Protein AF-A0A9P3KJQ7-F1 (afdb_monomer_lite)

Sequence (136 aa):
MDLDAVVGLEEQLLAQGHAEGYQDGLRLGRQEGRETGLEHGFMIGDELGFMWGCAVAWQQVIQAATSSRFSPRASKAVLQLQQLISDFPIANPEDERFDSLLSHIRARFRLTCSLMSQPHLALHSHPAQQSSSLEF

pLDDT: mean 88.14, std 15.08, range [36.81, 98.31]

Radius of gyration: 25.98 Å; chains: 1; bounding box: 59×22×81 Å

Foldseek 3Di:
DDVVCVVCPVVVVVVVVVVVVVVVCVVVVVVVVVVVVVVVLVQLVQLLVLLLVVLVVVQVVVVPDPDPPADPVLNVLSVVLNVLSVPQPSVCPVPPCNVVSSVVSLVSSCVSCVRVVNNVSSVVSGCVVVCVVDDD

Secondary structure (DSSP, 8-state):
--GGGTTTHHHHHHHHHHHHHHHHHHHHHHHHHHHHHHHHHHHHHHHHHHHHHHHHHHHHHHHH-SSS-S-HHHHHHHHHHHHHHHT--TT-TT-TTHHHHHHHHHHHHHHHHHHTT-TTHHHHT-GGGTGGG---

Structure (mmCIF, N/CA/C/O backbone):
data_AF-A0A9P3KJQ7-F1
#
_entry.id   AF-A0A9P3KJQ7-F1
#
loop_
_atom_site.group_PDB
_atom_site.id
_atom_site.type_symbol
_atom_site.label_atom_id
_atom_site.label_alt_id
_atom_site.label_comp_id
_atom_site.label_asym_id
_atom_site.label_entity_id
_atom_site.label_seq_id
_atom_site.pdbx_PDB_ins_code
_atom_site.Cartn_x
_atom_site.Cartn_y
_atom_site.Cartn_z
_atom_site.occupancy
_atom_site.B_iso_or_equiv
_atom_site.auth_seq_id
_atom_site.auth_comp_id
_atom_site.auth_asym_id
_atom_site.auth_atom_id
_atom_site.pdbx_PDB_model_num
ATOM 1 N N . MET A 1 1 ? 42.085 0.256 -51.249 1.00 55.41 1 MET A N 1
ATOM 2 C CA . MET A 1 1 ? 41.198 0.828 -50.221 1.00 55.41 1 MET A CA 1
ATOM 3 C C . MET A 1 1 ? 40.226 1.697 -50.982 1.00 55.41 1 MET A C 1
ATOM 5 O O . MET A 1 1 ? 40.681 2.620 -51.643 1.00 55.41 1 MET A O 1
ATOM 9 N N . ASP A 1 2 ? 38.967 1.281 -51.044 1.00 66.00 2 ASP A N 1
ATOM 10 C CA . ASP A 1 2 ? 37.949 1.947 -51.852 1.00 66.00 2 ASP A CA 1
ATOM 11 C C . ASP A 1 2 ? 37.426 3.161 -51.075 1.00 66.00 2 ASP A C 1
ATOM 13 O O . ASP A 1 2 ? 36.890 3.007 -49.978 1.00 66.00 2 ASP A O 1
ATOM 17 N N . LEU A 1 3 ? 37.697 4.368 -51.576 1.00 65.88 3 LEU A N 1
ATOM 18 C CA . LEU A 1 3 ? 37.368 5.620 -50.887 1.00 65.88 3 LEU A CA 1
ATOM 19 C C . LEU A 1 3 ? 35.848 5.863 -50.879 1.00 65.88 3 LEU A 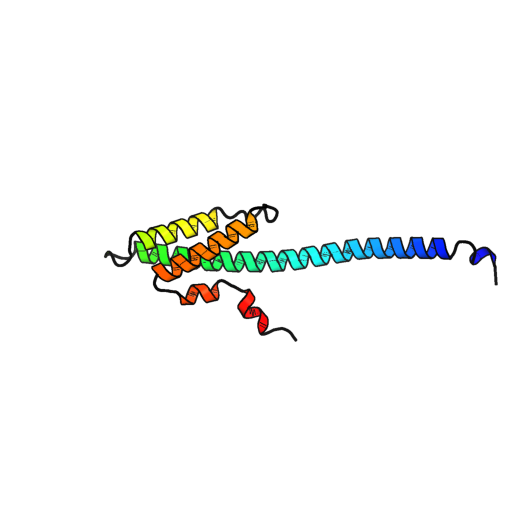C 1
ATOM 21 O O . LEU A 1 3 ? 35.337 6.531 -49.981 1.00 65.88 3 LEU A O 1
ATOM 25 N N . ASP A 1 4 ? 35.134 5.243 -51.820 1.00 65.25 4 ASP A N 1
ATOM 26 C CA . ASP A 1 4 ? 33.679 5.312 -51.952 1.00 65.25 4 ASP A CA 1
ATOM 27 C C . ASP A 1 4 ? 32.955 4.621 -50.783 1.00 65.25 4 ASP A C 1
ATOM 29 O O . ASP A 1 4 ? 31.859 5.030 -50.411 1.00 65.25 4 ASP A O 1
ATOM 33 N N . ALA A 1 5 ? 33.592 3.643 -50.126 1.00 67.06 5 ALA A N 1
ATOM 34 C CA . ALA A 1 5 ? 33.051 2.975 -48.937 1.00 67.06 5 ALA A CA 1
ATOM 35 C C . ALA A 1 5 ? 33.114 3.836 -47.657 1.00 67.06 5 ALA A C 1
ATOM 37 O O . ALA A 1 5 ? 32.483 3.504 -46.656 1.00 67.06 5 ALA A O 1
ATOM 38 N N . VAL A 1 6 ? 33.892 4.924 -47.664 1.00 72.81 6 VAL A N 1
ATOM 39 C CA . VAL A 1 6 ? 33.999 5.868 -46.535 1.00 72.81 6 VAL A CA 1
ATOM 40 C C . VAL A 1 6 ? 32.926 6.958 -46.634 1.00 72.81 6 VAL A C 1
ATOM 42 O O . VAL A 1 6 ? 32.518 7.531 -45.623 1.00 72.81 6 VAL A O 1
ATOM 45 N N . VAL A 1 7 ? 32.424 7.225 -47.843 1.00 80.12 7 VAL A N 1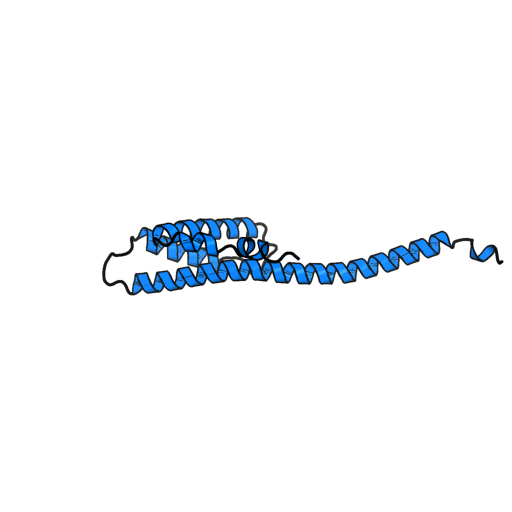
ATOM 46 C CA . VAL A 1 7 ? 31.372 8.215 -48.081 1.00 80.12 7 VAL A CA 1
ATOM 47 C C . VAL A 1 7 ? 30.048 7.690 -47.521 1.00 80.12 7 VAL A C 1
ATOM 49 O O . VAL A 1 7 ? 29.518 6.682 -47.973 1.00 80.12 7 VAL A O 1
ATOM 52 N N . GLY A 1 8 ? 29.508 8.378 -46.514 1.00 81.06 8 GLY A N 1
ATOM 53 C CA . GLY A 1 8 ? 28.249 8.000 -45.860 1.00 81.06 8 GLY A CA 1
ATOM 54 C C . GLY A 1 8 ? 28.383 6.942 -44.760 1.00 81.06 8 GLY A C 1
ATOM 55 O O . GLY A 1 8 ? 27.374 6.574 -44.162 1.00 81.06 8 GLY A O 1
ATOM 56 N N . LEU A 1 9 ? 29.602 6.489 -44.444 1.00 89.06 9 LEU A N 1
ATOM 57 C CA . LEU A 1 9 ? 29.840 5.527 -43.363 1.00 89.06 9 LEU A CA 1
ATOM 58 C C . LEU A 1 9 ? 29.379 6.067 -41.998 1.00 89.06 9 LEU A C 1
ATOM 60 O O . LEU A 1 9 ? 28.794 5.331 -41.213 1.00 89.06 9 LEU A O 1
ATOM 64 N N . GLU A 1 10 ? 29.600 7.354 -41.723 1.00 89.56 10 GLU A N 1
ATOM 65 C CA . GLU A 1 10 ? 29.144 8.001 -40.484 1.00 89.56 10 GLU A CA 1
ATOM 66 C C . GLU A 1 10 ? 27.616 7.953 -40.343 1.00 89.56 10 GLU A C 1
ATOM 68 O O . GLU A 1 10 ? 27.108 7.509 -39.318 1.00 89.56 10 GLU A O 1
ATOM 73 N N . GLU A 1 11 ? 26.883 8.335 -41.391 1.00 92.06 11 GLU A N 1
ATOM 74 C CA . GLU A 1 11 ? 25.415 8.309 -41.410 1.00 92.06 11 GLU A CA 1
ATOM 75 C C . GLU A 1 11 ? 24.878 6.883 -41.200 1.00 92.06 11 GLU A C 1
ATOM 77 O O . GLU A 1 11 ? 23.935 6.674 -40.437 1.00 92.06 11 GLU A O 1
ATOM 82 N N . GLN A 1 12 ? 25.517 5.885 -41.821 1.00 90.56 12 GLN A N 1
ATOM 83 C CA . GLN A 1 12 ? 25.163 4.474 -41.650 1.00 90.56 12 GLN A CA 1
ATOM 84 C C . GLN A 1 12 ? 25.390 3.994 -40.214 1.00 90.56 12 GLN A C 1
ATOM 86 O O . GLN A 1 12 ? 24.505 3.363 -39.639 1.00 90.56 12 GLN A O 1
ATOM 91 N N . LEU A 1 13 ? 26.543 4.313 -39.620 1.00 93.88 13 LEU A N 1
ATOM 92 C CA . LEU A 1 13 ? 26.864 3.931 -38.244 1.00 93.88 13 LEU A C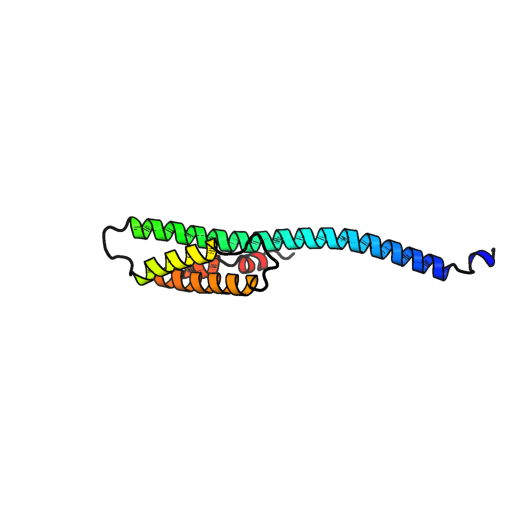A 1
ATOM 93 C C . LEU A 1 13 ? 25.962 4.642 -37.229 1.00 93.88 13 LEU A C 1
ATOM 95 O O . LEU A 1 13 ? 25.543 4.022 -36.254 1.00 93.88 13 LEU A O 1
ATOM 99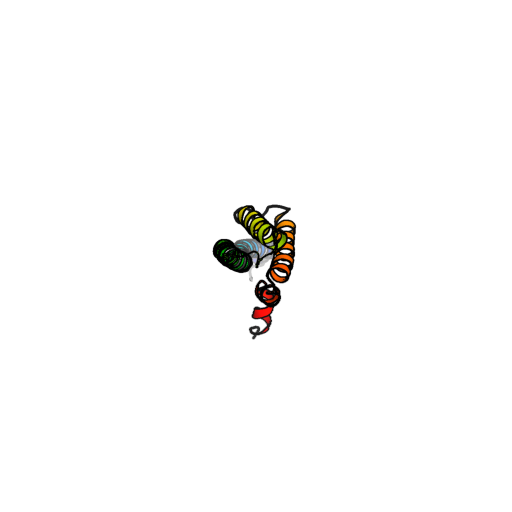 N N . LEU A 1 14 ? 25.612 5.909 -37.463 1.00 95.56 14 LEU A N 1
ATOM 100 C CA . LEU A 1 14 ? 24.656 6.646 -36.634 1.00 95.56 14 LEU A CA 1
ATOM 101 C C . LEU A 1 14 ? 23.256 6.033 -36.715 1.00 95.56 14 LEU A C 1
ATOM 103 O O . LEU A 1 14 ? 22.628 5.796 -35.682 1.00 95.56 14 LEU A O 1
ATOM 107 N N . ALA A 1 15 ? 22.775 5.738 -37.925 1.00 95.81 15 ALA A N 1
ATOM 108 C CA . ALA A 1 15 ? 21.482 5.091 -38.121 1.00 95.81 15 ALA A CA 1
ATOM 109 C C . ALA A 1 15 ? 21.445 3.699 -37.472 1.00 95.81 15 ALA A C 1
ATOM 111 O O . ALA A 1 15 ? 20.462 3.354 -36.812 1.00 95.81 15 ALA A O 1
ATOM 112 N N . GLN A 1 16 ? 22.527 2.927 -37.611 1.00 96.19 16 GLN A N 1
ATOM 113 C CA . GLN A 1 16 ? 22.676 1.618 -36.984 1.00 96.19 16 GLN A CA 1
ATOM 114 C C . GLN A 1 16 ? 22.671 1.728 -35.455 1.00 96.19 16 GLN A C 1
ATOM 116 O O . GLN A 1 16 ? 21.845 1.088 -34.809 1.00 96.19 16 GLN A O 1
ATOM 121 N N . GLY A 1 17 ? 23.521 2.578 -34.876 1.00 97.56 17 GLY A N 1
ATOM 122 C CA . GLY A 1 17 ? 23.601 2.759 -33.426 1.00 97.56 17 GLY A CA 1
ATOM 123 C C . GLY A 1 17 ? 22.293 3.275 -32.821 1.00 97.56 17 GLY A C 1
ATOM 124 O O . GLY A 1 17 ? 21.888 2.829 -31.749 1.00 97.56 17 GLY A O 1
ATOM 125 N N . HIS A 1 18 ? 21.577 4.158 -33.524 1.00 97.56 18 HIS A N 1
ATOM 126 C CA . HIS A 1 18 ? 20.247 4.601 -33.104 1.00 97.56 18 HIS A CA 1
ATOM 127 C C . HIS A 1 18 ? 19.224 3.456 -33.137 1.00 97.56 18 HIS A C 1
ATOM 129 O O . HIS A 1 18 ? 18.451 3.296 -32.193 1.00 97.56 18 HIS A O 1
ATOM 135 N N . ALA A 1 19 ? 19.206 2.652 -34.206 1.00 97.88 19 ALA A N 1
ATOM 136 C CA . ALA A 1 19 ? 18.295 1.516 -34.319 1.00 97.88 19 ALA A CA 1
ATOM 137 C C . ALA A 1 19 ? 18.562 0.457 -33.236 1.00 97.88 19 ALA A C 1
ATOM 139 O O . ALA A 1 19 ? 17.616 -0.017 -32.605 1.00 97.88 19 ALA A O 1
ATOM 140 N N . GLU A 1 20 ? 19.834 0.137 -32.985 1.00 97.56 20 GLU A N 1
ATOM 141 C CA . GLU A 1 20 ? 20.267 -0.771 -31.917 1.00 97.56 20 GLU A CA 1
ATOM 142 C C . GLU A 1 20 ? 19.861 -0.231 -30.542 1.00 97.56 20 GLU A C 1
ATOM 144 O O . GLU A 1 20 ? 19.136 -0.900 -29.805 1.00 97.56 20 GLU A O 1
ATOM 149 N N . GLY A 1 21 ? 20.221 1.018 -30.232 1.00 98.06 21 GLY A N 1
ATOM 150 C CA . GLY A 1 21 ? 19.888 1.653 -28.957 1.00 98.06 21 GLY A CA 1
ATOM 151 C C . GLY A 1 21 ? 18.380 1.754 -28.706 1.00 98.06 21 GLY A C 1
ATOM 152 O O . GLY A 1 21 ? 17.925 1.539 -27.584 1.00 98.06 21 GLY A O 1
ATOM 153 N N . TYR A 1 22 ? 17.579 2.015 -29.744 1.00 97.81 22 TYR A N 1
ATOM 154 C CA . TYR A 1 22 ? 16.120 2.028 -29.636 1.00 97.81 22 TYR A CA 1
ATOM 155 C C . TYR A 1 22 ? 15.553 0.637 -29.316 1.00 97.81 22 TYR A C 1
ATOM 157 O O . TYR A 1 22 ? 14.700 0.500 -28.434 1.00 97.81 22 TYR A O 1
ATOM 165 N N . GLN A 1 23 ? 16.029 -0.407 -30.004 1.00 97.88 23 GLN A N 1
ATOM 166 C CA . GLN A 1 23 ? 15.584 -1.778 -29.748 1.00 97.88 23 GLN A CA 1
ATOM 167 C C . GLN A 1 23 ? 15.985 -2.260 -28.353 1.00 97.88 23 GLN A C 1
ATOM 169 O O . GLN A 1 23 ? 15.155 -2.847 -27.649 1.00 97.88 23 GLN A O 1
ATOM 174 N N . ASP A 1 24 ? 17.215 -1.975 -27.929 1.00 97.88 24 ASP A N 1
ATOM 175 C CA . ASP A 1 24 ? 17.681 -2.314 -26.589 1.00 97.88 24 ASP A CA 1
ATOM 176 C C . ASP A 1 24 ? 16.927 -1.539 -25.512 1.00 97.88 24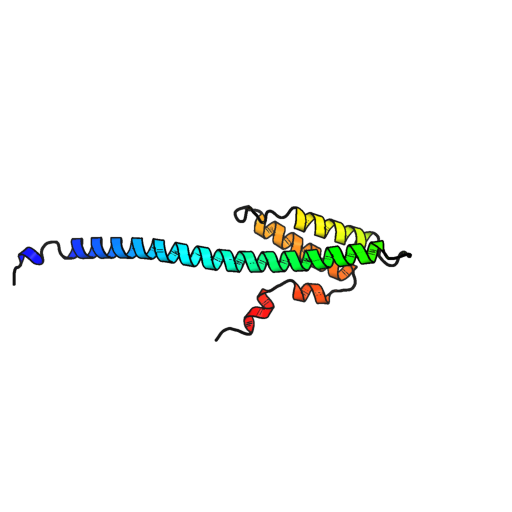 ASP A C 1
ATOM 178 O O . ASP A 1 24 ? 16.469 -2.150 -24.547 1.00 97.88 24 ASP A O 1
ATOM 182 N N . GLY A 1 25 ? 16.692 -0.239 -25.704 1.00 97.88 25 GLY A N 1
ATOM 183 C CA . GLY A 1 25 ? 15.898 0.576 -24.784 1.00 97.88 25 GLY A CA 1
ATOM 184 C C . GLY A 1 25 ? 14.475 0.041 -24.603 1.00 97.88 25 GLY A C 1
ATOM 185 O O . GLY A 1 25 ? 13.995 -0.081 -23.477 1.00 97.88 25 GLY A O 1
ATOM 186 N N . LEU A 1 26 ? 13.808 -0.377 -25.686 1.00 97.56 26 LEU A N 1
ATOM 187 C CA . LEU A 1 26 ? 12.484 -1.008 -25.604 1.00 97.56 26 LEU A CA 1
ATOM 188 C C . LEU A 1 26 ? 12.505 -2.364 -24.891 1.00 97.56 26 LEU A C 1
ATOM 190 O O . LEU A 1 26 ? 11.522 -2.754 -24.252 1.00 97.56 26 LEU A O 1
ATOM 194 N N . ARG A 1 27 ? 13.574 -3.142 -25.059 1.00 96.94 27 ARG A N 1
ATOM 195 C CA . ARG A 1 27 ? 13.711 -4.451 -24.416 1.00 96.94 27 ARG A CA 1
ATOM 196 C C . ARG A 1 27 ? 13.977 -4.288 -22.921 1.00 96.94 27 ARG A C 1
ATOM 198 O O . ARG A 1 27 ? 13.229 -4.853 -22.127 1.00 96.94 27 ARG A O 1
ATOM 205 N N . LEU A 1 28 ? 14.993 -3.507 -22.565 1.00 96.88 28 LEU A N 1
ATOM 206 C CA . LEU A 1 28 ? 15.407 -3.269 -21.184 1.00 96.88 28 LEU A CA 1
ATOM 207 C C . LEU A 1 28 ? 14.330 -2.521 -20.404 1.00 96.88 28 LEU A C 1
ATOM 209 O O . LEU A 1 28 ? 13.909 -3.008 -19.363 1.00 96.88 28 LEU A O 1
ATOM 213 N N . GLY A 1 29 ? 13.764 -1.445 -20.958 1.00 97.38 29 GLY A N 1
ATOM 214 C CA . GLY A 1 29 ? 12.725 -0.674 -20.271 1.00 97.38 29 GLY A CA 1
ATOM 215 C C . GLY A 1 29 ? 11.472 -1.495 -19.945 1.00 97.38 29 GLY A C 1
ATOM 216 O O . GLY A 1 29 ? 10.865 -1.315 -18.892 1.00 97.38 29 GLY A O 1
ATOM 217 N N . ARG A 1 30 ? 11.095 -2.459 -20.801 1.00 96.62 30 ARG A N 1
ATOM 218 C CA . ARG A 1 30 ? 9.994 -3.393 -20.492 1.00 96.62 30 ARG A CA 1
ATOM 219 C C . ARG A 1 30 ? 10.347 -4.374 -19.382 1.00 96.62 30 ARG A C 1
ATOM 221 O O . ARG A 1 30 ? 9.471 -4.720 -18.592 1.00 96.62 30 ARG A O 1
ATOM 228 N N . GLN A 1 31 ? 11.583 -4.861 -19.359 1.00 96.75 31 GLN A N 1
ATOM 229 C CA . GLN A 1 31 ? 12.043 -5.775 -18.321 1.00 96.75 31 GLN A CA 1
ATOM 230 C C . GLN A 1 31 ? 12.108 -5.055 -16.971 1.00 96.75 31 GLN A C 1
ATOM 232 O O . GLN A 1 31 ? 11.452 -5.491 -16.029 1.00 96.75 31 GLN A O 1
ATOM 237 N N . GLU A 1 32 ? 12.805 -3.923 -16.916 1.00 96.06 32 GLU A N 1
ATOM 238 C CA . GLU A 1 32 ? 12.962 -3.105 -15.711 1.00 96.06 32 GLU A CA 1
ATOM 239 C C . GLU A 1 32 ? 11.603 -2.651 -15.175 1.00 96.06 32 GLU A C 1
ATOM 241 O O . GLU A 1 32 ? 11.286 -2.888 -14.014 1.00 96.06 32 GLU A O 1
ATOM 246 N N . GLY A 1 33 ? 10.733 -2.107 -16.035 1.00 94.88 33 GLY A N 1
ATOM 247 C CA . GLY A 1 33 ? 9.396 -1.679 -15.621 1.00 94.88 33 GLY A CA 1
ATOM 248 C C . GLY A 1 33 ? 8.553 -2.818 -15.037 1.00 94.88 33 GLY A C 1
ATOM 249 O O . GLY A 1 33 ? 7.807 -2.612 -14.078 1.00 94.88 33 GLY A O 1
ATOM 250 N N . ARG A 1 34 ? 8.695 -4.043 -15.563 1.00 95.50 34 ARG A N 1
ATOM 251 C CA . ARG A 1 34 ? 8.023 -5.226 -15.012 1.00 95.50 34 ARG A CA 1
ATOM 252 C C . ARG A 1 34 ? 8.603 -5.627 -13.658 1.00 95.50 34 ARG A C 1
ATOM 254 O O . ARG A 1 34 ? 7.831 -5.926 -12.752 1.00 95.50 34 ARG A O 1
ATOM 261 N N . GLU A 1 35 ? 9.924 -5.686 -13.537 1.00 95.75 35 GLU A N 1
ATOM 262 C CA . GLU A 1 35 ? 10.612 -6.078 -12.302 1.00 95.75 35 GLU A CA 1
ATOM 263 C C . GLU A 1 35 ? 10.311 -5.084 -11.176 1.00 95.75 35 GLU A C 1
ATOM 265 O O . GLU A 1 35 ? 9.789 -5.483 -10.134 1.00 95.75 35 GLU A O 1
ATOM 270 N N . THR A 1 36 ? 10.496 -3.786 -11.430 1.00 93.06 36 THR A N 1
ATOM 271 C CA . THR A 1 36 ? 10.172 -2.718 -10.476 1.00 93.06 36 THR A CA 1
ATOM 272 C C . THR A 1 36 ? 8.689 -2.714 -10.110 1.00 93.06 36 THR A C 1
ATOM 274 O O . THR A 1 36 ? 8.344 -2.581 -8.938 1.00 93.06 36 THR A O 1
ATOM 277 N N . GLY A 1 37 ? 7.790 -2.896 -11.084 1.00 92.56 37 GLY A N 1
ATOM 278 C CA . GLY A 1 37 ? 6.352 -2.956 -10.822 1.00 92.56 37 GLY A CA 1
ATOM 279 C C . GLY A 1 37 ? 5.952 -4.138 -9.932 1.00 92.56 37 GLY A C 1
ATOM 280 O O . GLY A 1 37 ? 5.120 -3.980 -9.038 1.00 92.56 37 GLY A O 1
ATOM 281 N N . LEU A 1 38 ? 6.561 -5.311 -10.138 1.00 93.75 38 LEU A N 1
ATOM 282 C CA . LEU A 1 38 ? 6.330 -6.495 -9.304 1.00 93.75 38 LEU A CA 1
ATOM 283 C C . LEU A 1 38 ? 6.842 -6.294 -7.878 1.00 93.75 38 LEU A C 1
ATOM 285 O O . LEU A 1 38 ? 6.117 -6.588 -6.928 1.00 93.75 38 LEU A O 1
ATOM 289 N N . GLU A 1 39 ? 8.062 -5.783 -7.728 1.00 92.94 39 GLU A N 1
ATOM 290 C CA . GLU A 1 39 ? 8.659 -5.513 -6.421 1.00 92.94 39 GLU A CA 1
ATOM 291 C C . GLU A 1 39 ? 7.832 -4.487 -5.639 1.00 92.94 39 GLU A C 1
ATOM 293 O O . GLU A 1 39 ? 7.427 -4.736 -4.501 1.00 92.94 39 GLU A O 1
ATOM 298 N N . HIS A 1 40 ? 7.496 -3.362 -6.274 1.00 90.12 40 HIS A N 1
ATOM 299 C CA . HIS A 1 40 ? 6.720 -2.304 -5.637 1.00 90.12 40 HIS A CA 1
ATOM 300 C C . HIS A 1 40 ? 5.303 -2.760 -5.280 1.00 90.12 40 HIS A C 1
ATOM 302 O O . HIS A 1 40 ? 4.828 -2.521 -4.166 1.00 90.12 40 HIS A O 1
ATOM 308 N N . GLY A 1 41 ? 4.651 -3.486 -6.192 1.00 92.44 41 GLY A N 1
ATOM 309 C CA . GLY A 1 41 ? 3.341 -4.080 -5.949 1.00 92.44 41 GLY A CA 1
ATOM 310 C C . GLY A 1 41 ? 3.353 -5.067 -4.780 1.00 92.44 41 GLY A C 1
ATOM 311 O O . GLY A 1 41 ? 2.450 -5.026 -3.943 1.00 92.44 41 GLY A O 1
ATOM 312 N N . PHE A 1 42 ? 4.387 -5.910 -4.673 1.00 92.75 42 PHE A N 1
ATOM 313 C CA . PHE A 1 42 ? 4.541 -6.832 -3.549 1.00 92.75 42 PHE A CA 1
ATOM 314 C C . PHE A 1 42 ? 4.718 -6.088 -2.223 1.00 92.75 42 PHE A C 1
ATOM 316 O O . PHE A 1 42 ? 4.008 -6.398 -1.272 1.00 92.75 42 PHE A O 1
ATOM 323 N N . MET A 1 43 ? 5.593 -5.079 -2.161 1.00 91.62 43 MET A N 1
ATOM 324 C CA . MET A 1 43 ? 5.814 -4.301 -0.934 1.00 91.62 43 MET A CA 1
ATOM 325 C C . MET A 1 43 ? 4.525 -3.661 -0.405 1.00 91.62 43 MET A C 1
ATOM 327 O O . MET A 1 43 ? 4.247 -3.721 0.793 1.00 91.62 43 MET A O 1
ATOM 331 N N . ILE A 1 44 ? 3.723 -3.062 -1.290 1.00 92.44 44 ILE A N 1
ATOM 332 C CA . ILE A 1 44 ? 2.447 -2.446 -0.905 1.00 92.44 44 ILE A CA 1
ATOM 333 C C . ILE A 1 44 ? 1.432 -3.518 -0.498 1.00 92.44 44 ILE A C 1
ATOM 335 O O . ILE A 1 44 ? 0.726 -3.354 0.497 1.00 92.44 44 ILE A O 1
ATOM 339 N N . GLY A 1 45 ? 1.355 -4.615 -1.254 1.00 94.06 45 GLY A N 1
ATOM 340 C CA . GLY A 1 45 ? 0.454 -5.728 -0.962 1.00 94.06 45 GLY A CA 1
ATOM 341 C C . GLY A 1 45 ? 0.742 -6.386 0.389 1.00 94.06 45 GLY A C 1
ATOM 342 O O . GLY A 1 45 ? -0.193 -6.641 1.146 1.00 94.06 45 GLY A O 1
ATOM 343 N N . ASP A 1 46 ? 2.015 -6.608 0.710 1.00 93.56 46 ASP A N 1
ATOM 344 C CA . ASP A 1 46 ? 2.471 -7.149 1.994 1.00 93.56 46 ASP A CA 1
ATOM 345 C C . ASP A 1 46 ? 2.099 -6.219 3.158 1.00 93.56 46 ASP A C 1
ATOM 347 O O . ASP A 1 46 ? 1.448 -6.643 4.116 1.00 93.56 46 ASP A O 1
ATOM 351 N N . GLU A 1 47 ? 2.392 -4.920 3.029 1.00 94.31 47 GLU A N 1
ATOM 352 C CA . GLU A 1 47 ? 2.029 -3.909 4.027 1.00 94.31 47 GLU A CA 1
ATOM 353 C C . GLU A 1 47 ? 0.508 -3.866 4.274 1.00 94.31 47 GLU A C 1
ATOM 355 O O . GLU A 1 47 ? 0.051 -3.940 5.422 1.00 94.31 47 GLU A O 1
ATOM 360 N N . LEU A 1 48 ? -0.300 -3.780 3.211 1.00 95.50 48 LEU A N 1
ATOM 361 C CA . LEU A 1 48 ? -1.764 -3.761 3.315 1.00 95.50 48 LEU A CA 1
ATOM 362 C C . LEU A 1 48 ? -2.310 -5.070 3.900 1.00 95.50 48 LEU A C 1
ATOM 364 O O . LEU A 1 48 ? -3.202 -5.034 4.754 1.00 95.50 48 LEU A O 1
ATOM 368 N N . GLY A 1 49 ? -1.761 -6.211 3.481 1.00 95.81 49 GLY A N 1
ATOM 369 C CA . GLY A 1 49 ? -2.140 -7.537 3.960 1.00 95.81 49 GLY A CA 1
ATOM 370 C C . GLY A 1 49 ? -1.864 -7.722 5.451 1.00 95.81 49 GLY A C 1
ATOM 371 O O . GLY A 1 49 ? -2.738 -8.193 6.186 1.00 95.81 49 GLY A O 1
ATOM 372 N N . PHE A 1 50 ? -0.700 -7.277 5.928 1.00 96.31 50 PHE A N 1
ATOM 373 C CA . PHE A 1 50 ? -0.355 -7.281 7.349 1.00 96.31 50 PHE A CA 1
ATOM 374 C C . PHE A 1 50 ? -1.349 -6.453 8.174 1.00 96.31 50 PHE A C 1
ATOM 376 O O . PHE A 1 50 ? -1.939 -6.952 9.139 1.00 96.31 50 PHE A O 1
ATOM 383 N N . MET A 1 51 ? -1.598 -5.201 7.768 1.00 97.06 51 MET A N 1
ATOM 384 C CA . MET A 1 51 ? -2.529 -4.314 8.474 1.00 97.06 51 MET A CA 1
ATOM 385 C C . MET A 1 51 ? -3.961 -4.865 8.477 1.00 97.06 51 MET A C 1
ATOM 387 O O . MET A 1 51 ? -4.648 -4.788 9.501 1.00 97.06 51 MET A O 1
ATOM 391 N N . TRP A 1 52 ? -4.403 -5.453 7.360 1.00 97.44 52 TRP A N 1
ATOM 392 C CA . TRP A 1 52 ? -5.699 -6.121 7.258 1.00 97.44 52 TRP A CA 1
ATOM 393 C C . TRP A 1 52 ? -5.802 -7.305 8.221 1.00 97.44 52 TRP A C 1
ATOM 395 O O . TRP A 1 52 ? -6.774 -7.405 8.973 1.00 97.44 52 TRP A O 1
ATOM 405 N N . GLY A 1 53 ? -4.783 -8.168 8.254 1.00 97.31 53 GLY A N 1
ATOM 406 C CA . GLY A 1 53 ? -4.717 -9.313 9.160 1.00 97.31 53 GLY A CA 1
ATOM 407 C C . GLY A 1 53 ? -4.826 -8.899 10.629 1.00 97.31 53 GLY A C 1
ATOM 408 O O . GLY A 1 53 ? -5.634 -9.463 11.372 1.00 97.31 53 GLY A O 1
ATOM 409 N N . CYS A 1 54 ? -4.095 -7.855 11.038 1.00 97.31 54 CYS A N 1
ATOM 410 C CA . CYS A 1 54 ? -4.225 -7.277 12.376 1.00 97.31 54 CYS A CA 1
ATOM 411 C C . CYS A 1 54 ? -5.647 -6.771 12.648 1.00 97.31 54 CYS A C 1
ATOM 413 O O . CYS A 1 54 ? -6.214 -7.067 13.700 1.00 97.31 54 CYS A O 1
ATOM 415 N N . ALA A 1 55 ? -6.238 -6.031 11.706 1.00 97.75 55 ALA A N 1
ATOM 416 C CA . ALA A 1 55 ? -7.574 -5.472 11.867 1.00 97.75 55 ALA A CA 1
ATOM 417 C C . ALA A 1 55 ? -8.646 -6.563 12.025 1.00 97.75 55 ALA A C 1
ATOM 419 O O . ALA A 1 55 ? -9.485 -6.471 12.921 1.00 97.75 55 ALA A O 1
ATOM 420 N N . VAL A 1 56 ? -8.575 -7.627 11.218 1.00 97.88 56 VAL A N 1
ATOM 421 C CA . VAL A 1 56 ? -9.452 -8.803 11.337 1.00 97.88 56 VAL A CA 1
ATOM 422 C C . VAL A 1 56 ? -9.268 -9.481 12.695 1.00 97.88 56 VAL A C 1
ATOM 424 O O . VAL A 1 56 ? -10.252 -9.719 13.393 1.00 97.88 56 VAL A O 1
ATOM 427 N N . ALA A 1 57 ? -8.028 -9.744 13.118 1.00 96.75 57 ALA A N 1
ATOM 428 C CA . ALA A 1 57 ? -7.760 -10.371 14.412 1.00 96.75 57 ALA A CA 1
ATOM 429 C C . ALA A 1 57 ? -8.317 -9.540 15.582 1.00 96.75 57 ALA A C 1
ATOM 431 O O . ALA A 1 57 ? -8.991 -10.072 16.466 1.00 96.75 57 ALA A O 1
ATOM 432 N N . TRP A 1 58 ? -8.101 -8.222 15.570 1.00 96.56 58 TRP A N 1
ATOM 433 C CA . TRP A 1 58 ? -8.646 -7.318 16.581 1.00 96.56 58 TRP A CA 1
ATOM 434 C C . TRP A 1 58 ? -10.169 -7.287 16.584 1.00 96.56 58 TRP A C 1
ATOM 436 O O . TRP A 1 58 ? -10.762 -7.301 17.661 1.00 96.56 58 TRP A O 1
ATOM 446 N N . GLN A 1 59 ? -10.808 -7.281 15.414 1.00 95.69 59 GLN A N 1
ATOM 447 C CA . GLN A 1 59 ? -12.264 -7.324 15.318 1.00 95.69 59 GLN A CA 1
ATOM 448 C C . GLN A 1 59 ? -12.828 -8.580 15.995 1.00 95.69 59 GLN A C 1
ATOM 450 O O . GLN A 1 59 ? -13.767 -8.467 16.782 1.00 95.69 59 GLN A O 1
ATOM 455 N N . GLN A 1 60 ? -12.217 -9.747 15.767 1.00 94.88 60 GLN A N 1
ATOM 456 C CA . GLN A 1 60 ? -12.643 -10.997 16.402 1.00 94.88 60 GLN A CA 1
ATOM 457 C C . GLN A 1 60 ? -12.463 -10.968 17.923 1.00 94.88 60 GLN A C 1
ATOM 459 O O . GLN A 1 60 ? -13.361 -11.359 18.667 1.00 94.88 60 GLN A O 1
ATOM 464 N N . VAL A 1 61 ? -11.333 -10.445 18.407 1.00 93.94 61 VAL A N 1
ATOM 465 C CA . VAL A 1 61 ? -11.079 -10.296 19.849 1.00 93.94 61 VAL A CA 1
ATOM 466 C C . VAL A 1 61 ? -12.081 -9.336 20.500 1.00 93.94 61 VAL A C 1
ATOM 468 O O . VAL A 1 61 ? -12.557 -9.601 21.603 1.00 93.94 61 VAL A O 1
ATOM 471 N N . ILE A 1 62 ? -12.429 -8.237 19.825 1.00 93.12 62 ILE A N 1
ATOM 472 C CA . ILE A 1 62 ? -13.434 -7.278 20.301 1.00 93.12 62 ILE A CA 1
ATOM 473 C C . ILE A 1 62 ? -14.817 -7.934 20.374 1.00 93.12 62 ILE A C 1
ATOM 475 O O . ILE A 1 62 ? -15.517 -7.746 21.364 1.00 93.12 62 ILE A O 1
ATOM 479 N N . GLN A 1 63 ? -15.205 -8.706 19.356 1.00 91.31 63 GLN A N 1
ATOM 480 C CA . GLN A 1 63 ? -16.502 -9.390 19.308 1.00 91.31 63 GLN A CA 1
ATOM 481 C C . GLN A 1 63 ? -16.621 -10.513 20.346 1.00 91.31 63 GLN A C 1
ATOM 483 O O . GLN A 1 63 ? -17.693 -10.708 20.914 1.00 91.31 63 GLN A O 1
ATOM 488 N N . ALA A 1 64 ? -15.529 -11.227 20.625 1.00 91.00 64 ALA A N 1
ATOM 489 C CA . ALA A 1 64 ? -15.497 -12.289 21.629 1.00 91.00 64 ALA A CA 1
ATOM 490 C C . ALA A 1 64 ? -15.454 -11.763 23.077 1.00 91.00 64 ALA A C 1
ATOM 492 O O . ALA A 1 64 ? -15.700 -12.519 24.020 1.00 91.00 64 ALA A O 1
ATOM 493 N N . ALA A 1 65 ? -15.124 -10.486 23.286 1.00 87.31 65 ALA A N 1
ATOM 494 C CA . ALA A 1 65 ? -15.015 -9.914 24.620 1.00 87.31 65 ALA A CA 1
ATOM 495 C C . ALA A 1 65 ? -16.401 -9.746 25.269 1.00 87.31 65 ALA A C 1
ATOM 497 O O . ALA A 1 65 ? -17.209 -8.919 24.861 1.00 87.31 65 ALA A O 1
ATOM 498 N N . THR A 1 66 ? -16.655 -10.488 26.349 1.00 69.69 66 THR A N 1
ATOM 499 C CA . THR A 1 66 ? -17.925 -10.468 27.104 1.00 69.69 66 THR A CA 1
ATOM 500 C C . THR A 1 66 ? -18.117 -9.212 27.972 1.00 69.69 66 THR A C 1
ATOM 502 O O . THR A 1 66 ? -19.159 -9.033 28.594 1.00 69.69 66 THR A O 1
ATOM 505 N N . SER A 1 67 ? -17.110 -8.342 28.070 1.00 67.88 67 SER A N 1
ATOM 506 C CA . SER A 1 67 ? -17.104 -7.137 28.915 1.00 67.88 67 SER A CA 1
ATOM 507 C C . SER A 1 67 ? -16.568 -5.939 28.128 1.00 67.88 67 SER A C 1
ATOM 509 O O . SER A 1 67 ? -15.904 -6.129 27.111 1.00 67.88 67 SER A O 1
ATOM 511 N N . SER A 1 68 ? -16.784 -4.707 28.612 1.00 72.56 68 SER A N 1
ATOM 512 C CA . SER A 1 68 ? -16.333 -3.448 27.981 1.00 72.56 68 SER A CA 1
ATOM 513 C C . SER A 1 68 ? -14.805 -3.235 28.031 1.00 72.56 68 SER A C 1
ATOM 515 O O . SER A 1 68 ? -14.319 -2.169 28.408 1.00 72.56 68 SER A O 1
ATOM 517 N N . ARG A 1 69 ? -14.027 -4.269 27.697 1.00 81.81 69 ARG A N 1
ATOM 518 C CA . ARG A 1 69 ? -12.561 -4.278 27.709 1.00 81.81 69 ARG A CA 1
ATOM 519 C C . ARG A 1 69 ? -11.975 -3.329 26.664 1.00 81.81 69 ARG A C 1
ATOM 521 O O . ARG A 1 69 ? -10.892 -2.793 26.871 1.00 81.81 69 ARG A O 1
ATOM 528 N N . PHE A 1 70 ? -12.694 -3.112 25.566 1.00 87.50 70 PHE A N 1
ATOM 529 C CA . PHE A 1 70 ? -12.297 -2.207 24.494 1.00 87.50 70 PHE A CA 1
ATOM 530 C C . PHE A 1 70 ? -13.222 -0.997 24.444 1.00 87.50 70 PHE A C 1
ATOM 532 O O . PHE A 1 70 ? -14.443 -1.116 24.560 1.00 87.50 70 PHE A O 1
ATOM 539 N N . SER A 1 71 ? -12.632 0.184 24.259 1.00 90.94 71 SER A N 1
ATOM 540 C CA . SER A 1 71 ? -13.414 1.411 24.117 1.00 90.94 71 SER A CA 1
ATOM 541 C C . SER A 1 71 ? -14.184 1.417 22.787 1.00 90.94 71 SER A C 1
ATOM 543 O O . SER A 1 71 ? -13.662 0.924 21.783 1.00 90.94 71 SER A O 1
ATOM 545 N N . PRO A 1 72 ? -15.360 2.073 22.707 1.00 92.31 72 PRO A N 1
ATOM 546 C CA . PRO A 1 72 ? -16.067 2.262 21.436 1.00 92.31 72 PRO A CA 1
ATOM 547 C C . PRO A 1 72 ? -15.199 2.934 20.362 1.00 92.31 72 PRO A C 1
ATOM 549 O O . PRO A 1 72 ? -15.346 2.675 19.168 1.00 92.31 72 PRO A O 1
ATOM 552 N N . ARG A 1 73 ? -14.253 3.782 20.791 1.00 94.38 73 ARG A N 1
ATOM 553 C CA . ARG A 1 73 ? -13.278 4.439 19.917 1.00 94.38 73 ARG A CA 1
ATOM 554 C C . ARG A 1 73 ? -12.311 3.442 19.276 1.00 94.38 73 ARG A C 1
ATOM 556 O O . ARG A 1 73 ? -12.027 3.589 18.092 1.00 94.38 73 ARG A O 1
ATOM 563 N N . ALA A 1 74 ? -11.827 2.453 20.029 1.00 94.00 74 ALA A N 1
ATOM 564 C CA . ALA A 1 74 ? -10.952 1.405 19.505 1.00 94.00 74 ALA A CA 1
ATOM 565 C C . ALA A 1 74 ? -11.693 0.543 18.474 1.00 94.00 74 ALA A C 1
ATOM 567 O O . ALA A 1 74 ? -11.219 0.398 17.350 1.00 94.00 74 ALA A O 1
ATOM 568 N N . SER A 1 75 ? -12.910 0.091 18.798 1.00 94.44 75 SER A N 1
ATOM 569 C CA . SER A 1 75 ? -13.740 -0.686 17.868 1.00 94.44 75 SER A CA 1
ATOM 570 C C . SER A 1 75 ? -14.035 0.077 16.578 1.00 94.44 75 SER A C 1
ATOM 572 O O . SER A 1 75 ? -13.892 -0.464 15.484 1.00 94.44 75 SER A O 1
ATOM 574 N N . LYS A 1 76 ? -14.375 1.368 16.683 1.00 96.62 76 LYS A N 1
ATOM 575 C CA . LYS A 1 76 ? -14.585 2.227 15.512 1.00 96.62 76 LYS A CA 1
ATOM 576 C C . LYS A 1 76 ? -13.312 2.396 14.679 1.00 96.62 76 LYS A C 1
ATOM 578 O O . LYS A 1 76 ? -13.398 2.396 13.456 1.00 96.62 76 LYS A O 1
ATOM 583 N N . ALA A 1 77 ? -12.148 2.543 15.314 1.00 97.31 77 ALA A N 1
ATOM 584 C CA . ALA A 1 77 ? -10.879 2.693 14.605 1.00 97.31 77 ALA A CA 1
ATOM 585 C C . ALA A 1 77 ? -10.525 1.444 13.781 1.00 97.31 77 ALA A C 1
ATOM 587 O O . ALA A 1 77 ? -10.125 1.592 12.629 1.00 97.31 77 ALA A O 1
ATOM 588 N N . VAL A 1 78 ? -10.754 0.242 14.327 1.00 97.94 78 VAL A N 1
ATOM 589 C CA . VAL A 1 78 ? -10.554 -1.033 13.612 1.00 97.94 78 VAL A CA 1
ATOM 590 C C . VAL A 1 78 ? -11.444 -1.120 12.369 1.00 97.94 78 VAL A C 1
ATOM 592 O O . VAL A 1 78 ? -10.940 -1.382 11.281 1.00 97.94 78 VAL A O 1
ATOM 595 N N . LEU A 1 79 ? -12.742 -0.824 12.498 1.00 97.69 79 LEU A N 1
ATOM 596 C CA . LEU A 1 79 ? -13.673 -0.857 11.360 1.00 97.69 79 LEU A CA 1
ATOM 597 C C . LEU A 1 79 ? -13.306 0.166 10.277 1.00 97.69 79 LEU A C 1
ATOM 599 O O . LEU A 1 79 ? -13.357 -0.135 9.089 1.00 97.69 79 LEU A O 1
ATOM 603 N N . GLN A 1 80 ? -12.901 1.374 10.679 1.00 98.06 80 GLN A N 1
ATOM 604 C CA . GLN A 1 80 ? -12.457 2.405 9.737 1.00 98.06 80 GLN A CA 1
ATOM 605 C C . GLN A 1 80 ? -11.176 2.007 9.005 1.00 98.06 80 GLN A C 1
ATOM 607 O O . GLN A 1 80 ? -11.036 2.311 7.826 1.00 98.06 80 GLN A O 1
ATOM 612 N N . LEU A 1 81 ? -10.241 1.343 9.687 1.00 98.31 81 LEU A N 1
ATOM 613 C CA . LEU A 1 81 ? -9.034 0.823 9.055 1.00 98.31 81 LEU A CA 1
ATOM 614 C C . LEU A 1 81 ? -9.371 -0.249 8.011 1.00 98.31 81 LEU A C 1
ATOM 616 O O . LEU A 1 81 ? -8.863 -0.170 6.898 1.00 98.31 81 LEU A O 1
ATOM 620 N N . GLN A 1 82 ? -10.246 -1.205 8.347 1.00 98.19 82 GLN A N 1
ATOM 621 C CA . GLN A 1 82 ? -10.713 -2.213 7.389 1.00 98.19 82 GLN A CA 1
ATOM 622 C C . GLN A 1 82 ? -11.351 -1.547 6.171 1.00 98.19 82 GLN A C 1
ATOM 624 O O . GLN A 1 82 ? -10.983 -1.855 5.046 1.00 98.19 82 GLN A O 1
ATOM 629 N N . GLN A 1 83 ? -12.242 -0.579 6.382 1.00 98.19 83 GLN A N 1
ATOM 630 C CA . GLN A 1 83 ? -12.869 0.132 5.274 1.00 98.19 83 GLN A CA 1
ATOM 631 C C . GLN A 1 83 ? -11.834 0.818 4.368 1.00 98.19 83 GLN A C 1
ATOM 633 O O . GLN A 1 83 ? -11.867 0.622 3.161 1.00 98.19 83 GLN A O 1
ATOM 638 N N . LEU A 1 84 ? -10.872 1.557 4.936 1.00 98.06 84 LEU A N 1
ATOM 639 C CA . LEU A 1 84 ? -9.845 2.234 4.135 1.00 98.06 84 LEU A CA 1
ATOM 640 C C . LEU A 1 84 ? -8.991 1.261 3.312 1.00 98.06 84 LEU A C 1
ATOM 642 O O . LEU A 1 84 ? -8.649 1.582 2.180 1.00 98.06 84 LEU A O 1
ATOM 646 N N . ILE A 1 85 ? -8.640 0.098 3.871 1.00 97.50 85 ILE A N 1
ATOM 647 C CA . ILE A 1 85 ? -7.873 -0.925 3.147 1.00 97.50 85 ILE A CA 1
ATOM 648 C C . ILE A 1 85 ? -8.738 -1.583 2.062 1.00 97.50 85 ILE A C 1
ATOM 650 O O . ILE A 1 85 ? -8.253 -1.806 0.959 1.00 97.50 85 ILE A O 1
ATOM 654 N N . SER A 1 86 ? -10.015 -1.861 2.344 1.00 96.81 86 SER A N 1
ATOM 655 C CA . SER A 1 86 ? -10.947 -2.451 1.372 1.00 96.81 86 SER A CA 1
ATOM 656 C C . SER A 1 86 ? -11.248 -1.521 0.196 1.00 96.81 86 SER A C 1
ATOM 658 O O . SER A 1 86 ? -11.454 -1.999 -0.915 1.00 96.81 86 SER A O 1
ATOM 660 N N . ASP A 1 87 ? -11.293 -0.213 0.444 1.00 96.00 87 ASP A N 1
ATOM 661 C CA . ASP A 1 87 ? -11.578 0.809 -0.567 1.00 96.00 87 ASP A CA 1
ATOM 662 C C . ASP A 1 87 ? -10.313 1.219 -1.351 1.00 96.00 87 ASP A C 1
ATOM 664 O O . ASP A 1 87 ? -10.382 2.050 -2.259 1.00 96.00 87 ASP A O 1
ATOM 668 N N . PHE A 1 88 ? -9.140 0.674 -1.002 1.00 96.31 88 PHE A N 1
ATOM 669 C CA . PHE A 1 88 ? -7.873 1.043 -1.625 1.00 96.31 88 PHE A CA 1
ATOM 670 C C . PHE A 1 88 ? -7.803 0.564 -3.090 1.00 96.31 88 PHE A C 1
ATOM 672 O O . PHE A 1 88 ? -8.043 -0.617 -3.360 1.00 96.31 88 PHE A O 1
ATOM 679 N N . PRO A 1 89 ? -7.436 1.433 -4.055 1.00 94.50 89 PRO A N 1
ATOM 680 C CA . PRO A 1 89 ? -7.484 1.122 -5.483 1.00 94.50 89 PRO A CA 1
ATOM 681 C C . PRO A 1 89 ? -6.280 0.280 -5.946 1.00 94.50 89 PRO A C 1
ATOM 683 O O . PRO A 1 89 ? -5.533 0.680 -6.832 1.00 94.50 89 PRO A O 1
ATOM 686 N N . ILE A 1 90 ? -6.091 -0.918 -5.385 1.00 88.69 90 ILE A N 1
ATOM 687 C CA . ILE A 1 90 ? -4.919 -1.766 -5.682 1.00 88.69 90 ILE A CA 1
ATOM 688 C C . ILE A 1 90 ? -4.816 -2.164 -7.166 1.00 88.69 90 ILE A C 1
ATOM 690 O O . ILE A 1 90 ? -3.725 -2.389 -7.676 1.00 88.69 90 ILE A O 1
ATOM 694 N N . ALA A 1 91 ? -5.953 -2.229 -7.867 1.00 87.69 91 ALA A N 1
ATOM 695 C CA . ALA A 1 91 ? -6.022 -2.545 -9.294 1.00 87.69 91 ALA A CA 1
ATOM 696 C C . ALA A 1 91 ? -5.775 -1.330 -10.209 1.00 87.69 91 ALA A C 1
ATOM 698 O O . ALA A 1 91 ? -5.694 -1.499 -11.422 1.00 87.69 91 ALA A O 1
ATOM 699 N N . ASN A 1 92 ? -5.678 -0.121 -9.646 1.00 92.19 92 ASN A N 1
ATOM 700 C CA . ASN A 1 92 ? -5.407 1.109 -10.381 1.00 92.19 92 ASN A CA 1
ATOM 701 C C . ASN A 1 92 ? -4.214 1.853 -9.751 1.00 92.19 92 ASN A C 1
ATOM 703 O O . ASN A 1 92 ? -4.416 2.845 -9.045 1.00 92.19 92 ASN A O 1
ATOM 707 N N . PRO A 1 93 ? -2.974 1.379 -9.981 1.00 83.50 93 PRO A N 1
ATOM 708 C CA . PRO A 1 93 ? -1.774 2.010 -9.430 1.00 83.50 93 PRO A CA 1
ATOM 709 C C . PRO A 1 93 ? -1.513 3.421 -9.985 1.00 83.50 93 PRO A C 1
ATOM 711 O O . PRO A 1 93 ? -0.733 4.161 -9.401 1.00 83.50 93 PRO A O 1
ATOM 714 N N . GLU A 1 94 ? -2.177 3.812 -11.077 1.00 89.50 94 GLU A N 1
ATOM 715 C CA . GLU A 1 94 ? -2.079 5.149 -11.678 1.00 89.50 94 GLU A CA 1
ATOM 716 C C . GLU A 1 94 ? -3.075 6.160 -11.073 1.00 89.50 94 GLU A C 1
ATOM 718 O O . GLU A 1 94 ? -3.156 7.299 -11.531 1.00 89.50 94 GLU A O 1
ATOM 723 N N . ASP A 1 95 ? -3.853 5.782 -10.047 1.00 93.00 95 ASP A N 1
ATOM 724 C CA . ASP A 1 95 ? -4.707 6.736 -9.331 1.00 93.00 95 ASP A CA 1
ATOM 725 C C . ASP A 1 95 ? -3.838 7.832 -8.693 1.00 93.00 95 ASP A C 1
ATOM 727 O O . ASP A 1 95 ? -3.007 7.559 -7.831 1.00 93.00 95 ASP A O 1
ATOM 731 N N . GLU A 1 96 ? -4.065 9.094 -9.058 1.00 94.25 96 GLU A N 1
ATOM 732 C CA . GLU A 1 96 ? -3.317 10.245 -8.523 1.00 94.25 96 GLU A CA 1
ATOM 733 C C . GLU A 1 96 ? -3.361 10.336 -6.987 1.00 94.25 96 GLU A C 1
ATOM 735 O O . GLU A 1 96 ? -2.524 10.980 -6.354 1.00 94.25 96 GLU A O 1
ATOM 740 N N . ARG A 1 97 ? -4.354 9.700 -6.356 1.00 94.88 97 ARG A N 1
ATOM 741 C CA . ARG A 1 97 ? -4.532 9.693 -4.903 1.00 94.88 97 ARG A CA 1
ATOM 742 C C . ARG A 1 97 ? -3.842 8.510 -4.234 1.00 94.88 97 ARG A C 1
ATOM 744 O O . ARG A 1 97 ? -3.852 8.481 -3.002 1.00 94.88 97 ARG A O 1
ATOM 751 N N . PHE A 1 98 ? -3.274 7.562 -4.978 1.00 93.88 98 PHE A N 1
ATOM 752 C CA . PHE A 1 98 ? -2.732 6.297 -4.473 1.00 93.88 98 PHE A CA 1
ATOM 753 C C . PHE A 1 98 ? -1.815 6.499 -3.257 1.00 93.88 98 PHE A C 1
ATOM 755 O O . PHE A 1 98 ? -2.098 5.986 -2.170 1.00 93.88 98 PHE A O 1
ATOM 762 N N . ASP A 1 99 ? -0.799 7.356 -3.385 1.00 92.50 99 ASP A N 1
ATOM 763 C CA . ASP A 1 99 ? 0.150 7.658 -2.305 1.00 92.50 99 ASP A CA 1
ATOM 764 C C . ASP A 1 99 ? -0.507 8.325 -1.093 1.00 92.50 99 ASP A C 1
ATOM 766 O O . ASP A 1 99 ? -0.181 8.032 0.066 1.00 92.50 99 ASP A O 1
ATOM 770 N N . SER A 1 100 ? -1.461 9.225 -1.341 1.00 96.00 100 SER A N 1
ATOM 771 C CA . SER A 1 100 ? -2.188 9.926 -0.280 1.00 96.00 100 SER A CA 1
ATOM 772 C C . SER A 1 100 ? -3.100 8.978 0.507 1.00 96.00 100 SER A C 1
ATOM 774 O O . SER A 1 100 ? -3.152 9.044 1.739 1.00 96.00 100 SER A O 1
ATOM 776 N N . LEU A 1 101 ? -3.764 8.044 -0.183 1.00 96.69 101 LEU A N 1
ATOM 777 C CA . LEU A 1 101 ? -4.616 7.020 0.414 1.00 96.69 101 LEU A CA 1
ATOM 778 C C . LEU A 1 101 ? -3.774 6.029 1.217 1.00 96.69 101 LEU A C 1
ATOM 780 O O . LEU A 1 101 ? -4.108 5.741 2.367 1.00 96.69 101 LEU A O 1
ATOM 784 N N . LEU A 1 102 ? -2.645 5.582 0.666 1.00 95.19 102 LEU A N 1
ATOM 785 C CA . LEU A 1 102 ? -1.723 4.683 1.354 1.00 95.19 102 LEU A CA 1
ATOM 786 C C . LEU A 1 102 ? -1.148 5.338 2.619 1.00 95.19 102 LEU A C 1
ATOM 788 O O . LEU A 1 102 ? -1.140 4.743 3.698 1.00 95.19 102 LEU A O 1
ATOM 792 N N . SER A 1 103 ? -0.757 6.611 2.533 1.00 95.88 103 SER A N 1
ATOM 793 C CA . SER A 1 103 ? -0.322 7.407 3.689 1.00 95.88 103 SER A CA 1
ATOM 794 C C . SER A 1 103 ? -1.419 7.553 4.749 1.00 95.88 103 SER A C 1
ATOM 796 O O . SER A 1 103 ? -1.141 7.463 5.951 1.00 95.88 103 SER A O 1
ATOM 798 N N . HIS A 1 104 ? -2.675 7.728 4.329 1.00 97.12 104 HIS A N 1
ATOM 799 C CA . HIS A 1 104 ? -3.819 7.785 5.236 1.00 97.12 104 HIS A CA 1
ATOM 800 C C . HIS A 1 104 ? -4.069 6.438 5.933 1.00 97.12 104 HIS A C 1
ATOM 802 O O . HIS A 1 104 ? -4.278 6.422 7.151 1.00 97.12 104 HIS A O 1
ATOM 808 N N . ILE A 1 105 ? -3.979 5.316 5.212 1.00 97.69 105 ILE A N 1
ATOM 809 C CA . ILE A 1 105 ? -4.068 3.964 5.784 1.00 97.69 105 ILE A CA 1
ATOM 810 C C . ILE A 1 105 ? -2.971 3.762 6.835 1.00 97.69 105 ILE A C 1
ATOM 812 O O . ILE A 1 105 ? -3.276 3.418 7.977 1.00 97.69 105 ILE A O 1
ATOM 816 N N . ARG A 1 106 ? -1.712 4.074 6.505 1.00 96.75 106 ARG A N 1
ATOM 817 C CA . ARG A 1 106 ? -0.565 3.976 7.428 1.00 96.75 106 ARG A CA 1
ATOM 818 C C . ARG A 1 106 ? -0.781 4.792 8.704 1.00 96.75 106 ARG A C 1
ATOM 820 O O . ARG A 1 106 ? -0.569 4.307 9.816 1.00 96.75 106 ARG A O 1
ATOM 827 N N . ALA A 1 107 ? -1.243 6.037 8.572 1.00 96.56 107 ALA A N 1
ATOM 828 C CA . ALA A 1 107 ? -1.553 6.886 9.721 1.00 96.56 107 ALA A CA 1
ATOM 829 C C . ALA A 1 107 ? -2.697 6.312 10.574 1.00 96.56 107 ALA A C 1
ATOM 831 O O . ALA A 1 107 ? -2.618 6.313 11.808 1.00 96.56 107 ALA A O 1
ATOM 832 N N . ARG A 1 108 ? -3.742 5.775 9.930 1.00 97.56 108 ARG A N 1
ATOM 833 C CA . ARG A 1 108 ? -4.859 5.120 10.617 1.00 97.56 108 ARG A CA 1
ATOM 834 C C . ARG A 1 108 ? -4.410 3.871 11.367 1.00 97.56 108 ARG A C 1
ATOM 836 O O . ARG A 1 108 ? -4.847 3.664 12.501 1.00 97.56 108 ARG A O 1
ATOM 843 N N . PHE A 1 109 ? -3.544 3.063 10.764 1.00 97.75 109 PHE A N 1
ATOM 844 C CA . PHE A 1 109 ? -3.014 1.853 11.377 1.00 97.75 109 PHE A CA 1
ATOM 845 C C . PHE A 1 109 ? -2.228 2.169 12.648 1.00 97.75 109 PHE A C 1
ATOM 847 O O . PHE A 1 109 ? -2.522 1.595 13.695 1.00 97.75 109 PHE A O 1
ATOM 854 N N . ARG A 1 110 ? -1.326 3.161 12.607 1.00 96.81 110 ARG A N 1
ATOM 855 C CA . ARG A 1 110 ? -0.576 3.623 13.791 1.00 96.81 110 ARG A CA 1
ATOM 856 C C . ARG A 1 110 ? -1.497 4.038 14.940 1.00 96.81 110 ARG A C 1
ATOM 858 O O . ARG A 1 110 ? -1.312 3.596 16.072 1.00 96.81 110 ARG A O 1
ATOM 865 N N . LEU A 1 111 ? -2.526 4.834 14.645 1.00 95.94 111 LEU A N 1
ATOM 866 C CA . LEU A 1 111 ? -3.524 5.239 15.640 1.00 95.94 111 LEU A CA 1
ATOM 867 C C . LEU A 1 111 ? -4.275 4.028 16.220 1.00 95.94 111 LEU A C 1
ATOM 869 O O . LEU A 1 111 ? -4.500 3.953 17.428 1.00 95.94 111 LEU A O 1
ATOM 873 N N . THR A 1 112 ? -4.644 3.074 15.368 1.00 96.88 112 THR A N 1
ATOM 874 C CA . THR A 1 112 ? -5.343 1.851 15.783 1.00 96.88 112 THR A CA 1
ATOM 875 C C . THR A 1 112 ? -4.450 0.986 16.677 1.00 96.88 112 THR A C 1
ATOM 877 O O . THR A 1 112 ? -4.910 0.546 17.727 1.00 96.88 112 THR A O 1
ATOM 880 N N . CYS A 1 113 ? -3.158 0.848 16.357 1.00 96.12 113 CYS A N 1
ATOM 881 C CA . CYS A 1 113 ? -2.168 0.169 17.200 1.00 96.12 113 CYS A CA 1
ATOM 882 C C . CYS A 1 113 ? -2.103 0.773 18.611 1.00 96.12 113 CYS A C 1
ATOM 884 O O . CYS A 1 113 ? -2.122 0.040 19.599 1.00 96.12 113 CYS A O 1
ATOM 886 N N . SER A 1 114 ? -2.077 2.106 18.732 1.00 95.56 114 SER A N 1
ATOM 887 C CA . SER A 1 114 ? -2.091 2.777 20.039 1.00 95.56 114 SER A CA 1
ATOM 888 C C . SER A 1 114 ? -3.384 2.510 20.817 1.00 95.56 114 SER A C 1
ATOM 890 O O . SER A 1 114 ? -3.332 2.218 22.011 1.00 95.56 114 SER A O 1
ATOM 892 N N . LEU A 1 115 ? -4.541 2.560 20.147 1.00 95.19 115 LEU A N 1
ATOM 893 C CA . LEU A 1 115 ? -5.850 2.308 20.767 1.00 95.19 115 LEU A CA 1
ATOM 894 C C . LEU A 1 115 ? -6.043 0.849 21.196 1.00 95.19 115 LEU A C 1
ATOM 896 O O . LEU A 1 115 ? -6.726 0.596 22.186 1.00 95.19 115 LEU A O 1
ATOM 900 N N . MET A 1 116 ? -5.427 -0.090 20.479 1.00 94.19 116 MET A N 1
ATOM 901 C CA . MET A 1 116 ? -5.404 -1.514 20.822 1.00 94.19 116 MET A CA 1
ATOM 902 C C . MET A 1 116 ? -4.290 -1.867 21.818 1.00 94.19 116 MET A C 1
ATOM 904 O O . MET A 1 116 ? -4.132 -3.035 22.163 1.00 94.19 116 MET A O 1
ATOM 908 N N . SER A 1 117 ? -3.522 -0.877 22.293 1.00 92.88 117 SER A N 1
ATOM 909 C CA . SER A 1 117 ? -2.373 -1.069 23.190 1.00 92.88 117 SER A CA 1
ATOM 910 C C . SER A 1 117 ? -1.303 -2.012 22.617 1.00 92.88 117 SER A C 1
ATOM 912 O O . SER A 1 117 ? -0.667 -2.759 23.356 1.00 92.88 117 SER A O 1
ATOM 914 N N . GLN A 1 118 ? -1.096 -1.985 21.298 1.00 92.19 118 GLN A N 1
ATOM 915 C CA . GLN A 1 118 ? -0.102 -2.784 20.568 1.00 92.19 118 GLN A CA 1
ATOM 916 C C . GLN A 1 118 ? 0.795 -1.893 19.679 1.00 92.19 118 GLN A C 1
ATOM 918 O O . GLN A 1 118 ? 0.832 -2.069 18.462 1.00 92.19 118 GLN A O 1
ATOM 923 N N . PRO A 1 119 ? 1.530 -0.913 20.241 1.00 89.88 119 PRO A N 1
ATOM 924 C CA . PRO A 1 119 ? 2.304 0.050 19.451 1.00 89.88 119 PRO A CA 1
ATOM 925 C C . PRO A 1 119 ? 3.472 -0.572 18.669 1.00 89.88 119 PRO A C 1
ATOM 927 O O . PRO A 1 119 ? 3.896 0.007 17.677 1.00 89.88 119 PRO A O 1
ATOM 930 N N . HIS A 1 120 ? 3.978 -1.742 19.074 1.00 88.75 120 HIS A N 1
ATOM 931 C CA . HIS A 1 120 ? 5.080 -2.419 18.380 1.00 88.75 120 HIS A CA 1
ATOM 932 C C . HIS A 1 120 ? 4.704 -2.844 16.951 1.00 88.75 120 HIS A C 1
ATOM 934 O O . HIS A 1 120 ? 5.553 -2.819 16.067 1.00 88.75 120 HIS A O 1
ATOM 940 N N . LEU A 1 121 ? 3.429 -3.155 16.687 1.00 90.12 121 LEU A N 1
ATOM 941 C CA . LEU A 1 121 ? 2.962 -3.554 15.354 1.00 90.12 121 LEU A CA 1
ATOM 942 C C . LEU A 1 121 ? 3.091 -2.428 14.318 1.00 90.12 121 LEU A C 1
ATOM 944 O O . LEU A 1 121 ? 3.285 -2.712 13.141 1.00 90.12 121 LEU A O 1
ATOM 948 N N . ALA A 1 122 ? 3.072 -1.162 14.747 1.00 84.38 122 ALA A N 1
ATOM 949 C CA . ALA A 1 122 ? 3.300 -0.018 13.864 1.00 84.38 122 ALA A CA 1
ATOM 950 C C . ALA A 1 122 ? 4.716 0.029 13.264 1.00 84.38 122 ALA A C 1
ATOM 952 O O . ALA A 1 122 ? 4.915 0.693 12.253 1.00 84.38 122 ALA A O 1
ATOM 953 N N . LEU A 1 123 ? 5.693 -0.636 13.889 1.00 75.56 123 LEU A N 1
ATOM 954 C CA . LEU A 1 123 ? 7.068 -0.716 13.388 1.00 75.56 123 LEU A CA 1
ATOM 955 C C . LEU A 1 123 ? 7.226 -1.826 12.342 1.00 75.56 123 LEU A C 1
ATOM 957 O O . LEU A 1 123 ? 8.097 -1.748 11.486 1.00 75.56 123 LEU A O 1
ATOM 961 N N . HIS A 1 124 ? 6.381 -2.856 12.409 1.00 71.56 124 HIS A N 1
ATOM 962 C CA . HIS A 1 124 ? 6.475 -4.034 11.550 1.00 71.56 124 HIS A CA 1
ATOM 963 C C . HIS A 1 124 ? 5.727 -3.894 10.221 1.00 71.56 124 HIS A C 1
ATOM 965 O O . HIS A 1 124 ? 5.971 -4.686 9.322 1.00 71.56 124 HIS A O 1
ATOM 971 N N . SER A 1 125 ? 4.851 -2.896 10.064 1.00 68.88 125 SER A N 1
ATOM 972 C CA . SER A 1 125 ? 4.090 -2.708 8.821 1.00 68.88 125 SER A CA 1
ATOM 973 C C . SER A 1 125 ? 4.903 -2.118 7.660 1.00 68.88 125 SER A C 1
ATOM 975 O O . SER A 1 125 ? 4.357 -1.964 6.576 1.00 68.88 125 SER A O 1
ATOM 977 N N . HIS A 1 126 ? 6.174 -1.747 7.858 1.00 64.56 126 HIS A N 1
ATOM 978 C CA . HIS A 1 126 ? 7.021 -1.197 6.797 1.00 64.56 126 HIS A CA 1
ATOM 979 C C . HIS A 1 126 ? 8.116 -2.187 6.368 1.00 64.56 126 HIS A C 1
ATOM 981 O O . HIS A 1 126 ? 9.109 -2.333 7.087 1.00 64.56 126 HIS A O 1
ATOM 987 N N . PRO A 1 127 ? 8.008 -2.805 5.173 1.00 56.62 127 PRO A N 1
ATOM 988 C CA . PRO A 1 127 ? 9.039 -3.716 4.666 1.00 56.62 127 PRO A CA 1
ATOM 989 C C . PRO A 1 127 ? 10.391 -3.019 4.420 1.00 56.62 127 PRO A C 1
ATOM 991 O O . PRO A 1 127 ? 11.441 -3.646 4.542 1.00 56.62 127 PRO A O 1
ATOM 994 N N . ALA A 1 128 ? 10.404 -1.698 4.192 1.00 53.00 128 ALA A N 1
ATOM 995 C CA . ALA A 1 128 ? 11.624 -0.922 3.941 1.00 53.00 128 ALA A CA 1
ATOM 996 C C . ALA A 1 128 ? 12.657 -0.941 5.092 1.00 53.00 128 ALA A C 1
ATOM 998 O O . ALA A 1 128 ? 13.829 -0.655 4.862 1.00 53.00 128 ALA A O 1
ATOM 999 N N . GLN A 1 129 ? 12.268 -1.291 6.326 1.00 45.41 129 GLN A N 1
ATOM 1000 C CA . GLN A 1 129 ? 13.221 -1.430 7.440 1.00 45.41 129 GLN A CA 1
ATOM 1001 C C . GLN A 1 129 ? 13.881 -2.817 7.523 1.00 45.41 129 GLN A C 1
ATOM 1003 O O . GLN A 1 129 ? 14.794 -2.991 8.326 1.00 45.41 129 GLN A O 1
ATOM 1008 N N . GLN A 1 130 ? 13.463 -3.794 6.710 1.00 46.91 130 GLN A N 1
ATOM 1009 C CA . GLN A 1 130 ? 14.068 -5.134 6.682 1.00 46.91 130 GLN A CA 1
ATOM 1010 C C . GLN A 1 130 ? 15.131 -5.290 5.584 1.00 46.91 130 GLN A C 1
ATOM 1012 O O . GLN A 1 130 ? 16.067 -6.070 5.758 1.00 46.91 130 GLN A O 1
ATOM 1017 N N . SER A 1 131 ? 15.062 -4.505 4.504 1.00 41.88 131 SER A N 1
ATOM 1018 C CA . SER A 1 131 ? 15.987 -4.630 3.365 1.00 41.88 131 SER A CA 1
ATOM 1019 C C . SER A 1 131 ? 17.369 -3.998 3.581 1.00 41.88 131 SER A C 1
ATOM 1021 O O . SER A 1 131 ? 18.302 -4.346 2.868 1.00 41.88 131 SER A O 1
ATOM 1023 N N . SER A 1 132 ? 17.576 -3.157 4.607 1.00 40.16 132 SER A N 1
ATOM 1024 C CA . SER A 1 132 ? 18.903 -2.550 4.866 1.00 40.16 132 SER A CA 1
ATOM 1025 C C . SER A 1 132 ? 19.960 -3.538 5.404 1.00 40.16 132 SER A C 1
ATOM 1027 O O . SER A 1 132 ? 21.068 -3.123 5.741 1.00 40.16 132 SER A O 1
ATOM 1029 N N . SER A 1 133 ? 19.622 -4.824 5.548 1.00 38.00 133 SER A N 1
ATOM 1030 C CA . SER A 1 133 ? 20.545 -5.878 6.005 1.00 38.00 133 SER A CA 1
ATOM 1031 C C . SER A 1 133 ? 21.033 -6.795 4.875 1.00 38.00 133 SER A C 1
ATOM 1033 O O . SER A 1 133 ? 21.783 -7.731 5.144 1.00 38.00 133 SER A O 1
ATOM 1035 N N . LEU A 1 134 ? 20.607 -6.557 3.630 1.00 41.25 134 LEU A N 1
AT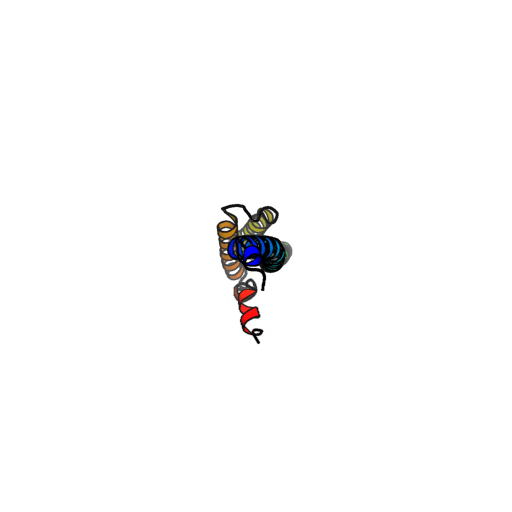OM 1036 C CA . LEU A 1 134 ? 20.940 -7.383 2.467 1.00 41.25 134 LEU A CA 1
ATOM 1037 C C . LEU A 1 134 ? 21.270 -6.506 1.252 1.00 41.25 134 LEU A C 1
ATOM 1039 O O . LEU A 1 134 ? 20.678 -6.656 0.191 1.00 41.25 134 LEU A O 1
ATOM 1043 N N . GLU A 1 135 ? 22.231 -5.602 1.403 1.00 36.81 135 GLU A N 1
ATOM 1044 C CA . GLU A 1 135 ? 22.970 -5.077 0.254 1.00 36.81 135 GLU A CA 1
ATOM 1045 C C . GLU A 1 135 ? 24.409 -5.600 0.368 1.00 36.81 135 GLU A C 1
ATOM 1047 O O . GLU A 1 135 ? 25.102 -5.325 1.350 1.00 36.81 135 GLU A O 1
ATOM 1052 N N . PHE A 1 136 ? 24.784 -6.461 -0.584 1.00 45.53 136 PHE A N 1
ATOM 1053 C CA . PHE A 1 136 ? 26.145 -6.958 -0.808 1.00 45.53 136 PHE A CA 1
ATOM 1054 C C . PHE A 1 136 ? 26.919 -5.986 -1.697 1.00 45.53 136 PHE A C 1
ATOM 1056 O O . PHE A 1 136 ? 26.298 -5.454 -2.644 1.00 45.53 136 PHE A O 1
#